Protein AF-A0A3D2D3T4-F1 (afdb_monomer)

Mean predicted aligned error: 17.53 Å

Radius of gyration: 37.3 Å; Cα contacts (8 Å, |Δi|>4): 78; chains: 1; bounding box: 117×72×69 Å

Secondary structure (DSSP, 8-state):
----------HHHHHHHHHHHHHHH-EEEEEEEEEEEE-TTS-EEEEEEEEEEEEEPP-HHHHHHHHHHHHHHHHTS-HHHHHHHHHHHHHHHHHHHHHHHHTT----PPPPP-------PPP--

Nearest PDB structures (foldseek):
  3agy-assembly1_A  TM=6.390E-01  e=4.800E-01  Homo sapiens
  8j07-assembly1_v  TM=6.291E-01  e=1.195E+00  Homo sapie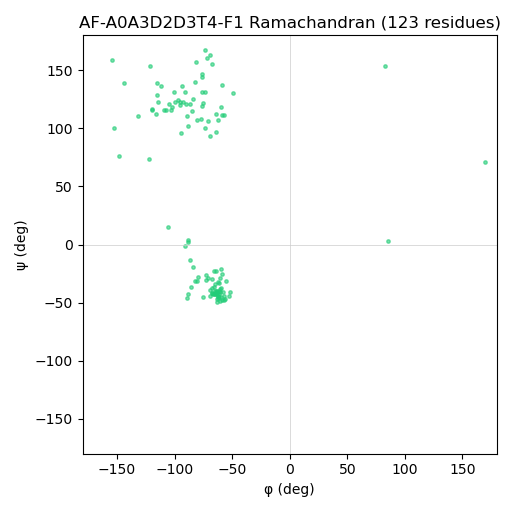ns
  3lz8-assembly1_B  TM=6.304E-01  e=4.696E+00  Klebsiella pneumoniae subsp. pneumoniae MGH 78578
  6yc6-assembly1_B  TM=2.683E-01  e=2.149E+00  Corynebacterium glutamicum
  4co5-assembly1_A  TM=2.372E-01  e=5.350E+00  Azospirillum brasilense

Foldseek 3Di:
DDDDPPDPDDPVNVVVLVVLVCQQAWDKDKDWDWDWDQDPVRDIDGDDIDIDIDTGHHDPVSVCVVCVVVVCVQVVDDPVRVVVVVVVVVVVVVVVVVVVVVPPDDDDDDDDDDDDDDDDDDDDD

Sequence (125 aa):
MKEKDVCKKTDGDREVKDALVKKALGFDAVEVIEEYAIDDDGEIKLSKKKVTKKTVPPDVAAIKMLIDPLEDDLQNMTDEQLEEEKMRLIKYLAESEKNKKGDKKCEKKAAKPQNSKRTRKKPVL

Solvent-accessible surface area (backbone atoms only — not comparable to full-atom values): 8064 Å² total; per-residue (Å²): 133,85,84,78,81,77,76,76,82,46,76,64,60,53,54,52,50,53,53,41,50,45,44,25,67,28,47,77,45,79,46,77,47,74,43,73,41,71,47,98,87,70,49,83,38,83,70,47,78,50,79,46,79,44,80,42,71,54,31,68,69,45,43,47,70,65,45,52,70,66,53,45,64,67,73,71,47,51,74,70,55,49,52,49,52,50,52,53,49,53,53,51,50,57,51,54,56,51,56,69,60,65,79,76,78,84,89,86,80,83,85,81,85,85,84,79,84,83,78,85,80,80,90,80,136

pLDDT: mean 77.36, std 18.76, range [38.66, 96.62]

Structure (mmCIF, N/CA/C/O backbone):
data_AF-A0A3D2D3T4-F1
#
_entry.id   AF-A0A3D2D3T4-F1
#
loop_
_atom_site.group_PDB
_atom_site.id
_atom_site.type_symbol
_atom_site.label_atom_id
_atom_site.label_alt_id
_atom_site.label_comp_id
_atom_site.label_asym_id
_atom_site.label_entity_id
_atom_site.label_seq_id
_atom_site.pdbx_PDB_ins_code
_atom_site.Cartn_x
_atom_site.Cartn_y
_atom_site.Cartn_z
_atom_site.occupancy
_atom_site.B_iso_or_equiv
_atom_site.auth_seq_id
_atom_site.auth_comp_id
_atom_site.auth_asym_id
_atom_site.auth_atom_id
_atom_site.pdbx_PDB_model_num
ATOM 1 N N . MET A 1 1 ? -3.492 24.670 25.037 1.00 39.31 1 MET A N 1
ATOM 2 C CA . MET A 1 1 ? -4.624 24.341 24.142 1.00 39.31 1 MET A CA 1
ATOM 3 C C . MET A 1 1 ? -4.014 23.717 22.899 1.00 39.31 1 MET A C 1
ATOM 5 O O . MET A 1 1 ? -3.088 24.307 22.368 1.00 39.31 1 MET A O 1
ATOM 9 N N . LYS A 1 2 ? -4.392 22.479 22.560 1.00 41.38 2 LYS A N 1
ATOM 10 C CA . LYS A 1 2 ? -3.738 21.679 21.512 1.00 41.38 2 LYS A CA 1
ATOM 11 C C . LYS A 1 2 ? -4.172 22.178 20.128 1.00 41.38 2 LYS A C 1
ATOM 13 O O . LYS A 1 2 ? -5.366 22.136 19.834 1.00 41.38 2 LYS A O 1
ATOM 18 N N . GLU A 1 3 ? -3.222 22.630 19.313 1.00 42.19 3 GLU A N 1
ATOM 19 C CA . GLU A 1 3 ? -3.395 22.771 17.865 1.00 42.19 3 GLU A CA 1
ATOM 20 C C . GLU A 1 3 ? -3.715 21.388 17.288 1.00 42.19 3 GLU A C 1
ATOM 22 O O . GLU A 1 3 ? -2.959 20.433 17.454 1.00 42.19 3 GLU A O 1
ATOM 27 N N . LYS A 1 4 ? -4.900 21.252 16.691 1.00 43.44 4 LYS A N 1
ATOM 28 C CA . LYS A 1 4 ? -5.240 20.106 15.853 1.00 43.44 4 LYS A CA 1
ATOM 29 C C . LYS A 1 4 ? -4.929 20.518 14.423 1.00 43.44 4 LYS A C 1
ATOM 31 O O . LYS A 1 4 ? -5.759 21.159 13.781 1.00 43.44 4 LYS A O 1
ATOM 36 N N . ASP A 1 5 ? -3.746 20.159 13.945 1.00 43.94 5 ASP A N 1
ATOM 37 C CA . ASP A 1 5 ? -3.413 20.242 12.530 1.00 43.94 5 ASP A CA 1
ATOM 38 C C . ASP A 1 5 ? -4.310 19.279 11.748 1.00 43.94 5 ASP A C 1
ATOM 40 O O . ASP A 1 5 ? -4.080 18.072 11.657 1.00 43.94 5 ASP A O 1
ATOM 44 N N . VAL A 1 6 ? -5.388 19.822 11.189 1.00 51.59 6 VAL A N 1
ATOM 45 C CA . VAL A 1 6 ? -6.169 19.162 10.146 1.00 51.59 6 VAL A CA 1
ATOM 46 C C . VAL A 1 6 ? -5.284 19.138 8.901 1.00 51.59 6 VAL A C 1
ATOM 48 O O . VAL A 1 6 ? -5.232 20.102 8.138 1.00 51.59 6 VAL A O 1
ATOM 51 N N . CYS A 1 7 ? -4.542 18.044 8.723 1.00 49.44 7 CYS A N 1
ATOM 52 C CA . CYS A 1 7 ? -3.698 17.831 7.554 1.00 49.44 7 CYS A CA 1
ATOM 53 C C . CYS A 1 7 ? -4.560 17.882 6.281 1.00 49.44 7 CYS A C 1
ATOM 55 O O . CYS A 1 7 ? -5.416 17.024 6.035 1.00 49.44 7 CYS A O 1
ATOM 57 N N . LYS A 1 8 ? -4.355 18.929 5.475 1.00 47.19 8 LYS A N 1
ATOM 58 C CA . LYS A 1 8 ? -4.868 19.021 4.108 1.00 47.19 8 LYS A CA 1
ATOM 59 C C . LYS A 1 8 ? -4.219 17.887 3.317 1.00 47.19 8 LYS A C 1
ATOM 61 O O . LYS A 1 8 ? -3.034 17.969 3.027 1.00 47.19 8 LYS A O 1
ATOM 66 N N . LYS A 1 9 ? -4.983 16.841 2.990 1.00 51.56 9 LYS A N 1
ATOM 67 C CA . LYS 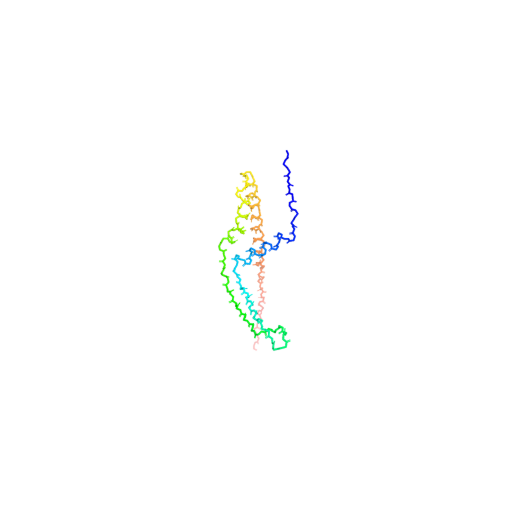A 1 9 ? -4.516 15.738 2.134 1.00 51.56 9 LYS A CA 1
ATOM 68 C C . LYS A 1 9 ? -4.055 16.331 0.803 1.00 51.56 9 LYS A C 1
ATOM 70 O O . LYS A 1 9 ? -4.885 16.856 0.061 1.00 51.56 9 LYS A O 1
ATOM 75 N N . THR A 1 10 ? -2.757 16.289 0.547 1.00 59.91 10 THR A N 1
ATOM 76 C CA . THR A 1 10 ? -2.173 16.698 -0.733 1.00 59.91 10 THR A CA 1
ATOM 77 C C . THR A 1 10 ? -2.320 15.552 -1.733 1.00 59.91 10 THR A C 1
ATOM 79 O O . THR A 1 10 ? -2.475 14.397 -1.330 1.00 59.91 10 THR A O 1
ATOM 82 N N . ASP A 1 11 ? -2.295 15.836 -3.035 1.00 69.56 11 ASP A N 1
ATOM 83 C CA . ASP A 1 11 ? -2.370 14.789 -4.067 1.00 69.56 11 ASP A CA 1
ATOM 84 C C . ASP A 1 11 ? -1.267 13.723 -3.891 1.00 69.56 11 ASP A C 1
ATOM 86 O O . ASP A 1 11 ? -1.520 12.531 -4.078 1.00 69.56 11 ASP A O 1
ATOM 90 N N . GLY A 1 12 ? -0.100 14.119 -3.366 1.00 77.12 12 GLY A N 1
ATOM 91 C CA . GLY A 1 12 ? 1.003 13.210 -3.039 1.00 77.12 12 GLY A CA 1
ATOM 92 C C . GLY A 1 12 ? 0.671 12.169 -1.961 1.00 77.12 12 GLY A C 1
ATOM 93 O O . GLY A 1 12 ? 1.136 11.035 -2.042 1.00 77.12 12 GLY A O 1
ATOM 94 N N . ASP A 1 13 ? -0.194 12.483 -0.991 1.00 82.94 13 ASP A N 1
ATOM 95 C CA . ASP A 1 13 ? -0.571 11.521 0.056 1.00 82.94 13 ASP A CA 1
ATOM 96 C C . ASP A 1 13 ? -1.388 10.351 -0.503 1.00 82.94 13 ASP A C 1
ATOM 98 O O . ASP A 1 13 ? -1.357 9.242 0.036 1.00 82.94 13 ASP A O 1
ATOM 102 N N . ARG A 1 14 ? -2.156 10.591 -1.573 1.00 85.62 14 ARG A N 1
ATOM 103 C CA . ARG A 1 14 ? -2.919 9.535 -2.250 1.00 85.62 14 ARG A CA 1
ATOM 104 C C . ARG A 1 14 ? -2.002 8.659 -3.086 1.00 85.62 14 ARG A C 1
ATOM 106 O O . ARG A 1 14 ? -2.075 7.442 -2.971 1.00 85.62 14 ARG A O 1
ATOM 113 N N . GLU A 1 15 ? -1.096 9.265 -3.843 1.00 90.25 15 GLU A N 1
ATOM 114 C CA . GLU A 1 15 ? -0.142 8.537 -4.684 1.00 90.25 15 GLU A CA 1
ATOM 115 C C . GLU A 1 15 ? 0.766 7.615 -3.862 1.00 90.25 15 GLU A C 1
ATOM 117 O O . GLU A 1 15 ? 0.999 6.465 -4.240 1.00 90.25 15 GLU A O 1
ATOM 122 N N . VAL A 1 16 ? 1.223 8.081 -2.696 1.00 91.56 16 VAL A N 1
ATOM 123 C CA . VAL A 1 16 ? 2.020 7.266 -1.768 1.00 91.56 16 VAL A CA 1
ATOM 124 C C . VAL A 1 16 ? 1.208 6.087 -1.231 1.00 91.56 16 VAL A C 1
ATOM 126 O O . VAL A 1 16 ? 1.721 4.967 -1.170 1.00 91.56 16 VAL A O 1
ATOM 129 N N . LYS A 1 17 ? -0.067 6.297 -0.881 1.00 90.50 17 LYS A N 1
ATOM 130 C CA . LYS A 1 17 ? -0.952 5.210 -0.431 1.00 90.50 17 LYS A CA 1
ATOM 131 C C . LYS A 1 17 ? -1.206 4.194 -1.535 1.00 90.50 17 LYS A C 1
ATOM 133 O O . LYS A 1 17 ? -1.126 2.996 -1.279 1.00 90.50 17 LYS A O 1
ATOM 138 N N . ASP A 1 18 ? -1.435 4.647 -2.759 1.00 93.00 18 ASP A N 1
ATOM 139 C CA . ASP A 1 18 ? -1.653 3.765 -3.903 1.00 93.00 18 ASP A CA 1
ATOM 140 C C . ASP A 1 18 ? -0.398 2.942 -4.223 1.00 93.00 18 ASP A C 1
ATOM 142 O O . ASP A 1 18 ? -0.486 1.745 -4.508 1.00 93.00 18 ASP A O 1
ATOM 146 N N . ALA A 1 19 ? 0.788 3.551 -4.133 1.00 93.12 19 ALA A N 1
ATOM 147 C CA . ALA A 1 19 ? 2.059 2.846 -4.272 1.00 93.12 19 ALA A CA 1
ATOM 148 C C . ALA A 1 19 ? 2.256 1.799 -3.163 1.00 93.12 19 ALA A C 1
ATOM 150 O O . ALA A 1 19 ? 2.682 0.674 -3.440 1.00 93.12 19 ALA A O 1
ATOM 151 N N . LEU A 1 20 ? 1.896 2.138 -1.921 1.00 94.31 20 LEU A N 1
ATOM 152 C CA . LEU A 1 20 ? 1.957 1.215 -0.790 1.00 94.31 20 LEU A CA 1
ATOM 153 C C . LEU A 1 20 ? 1.013 0.021 -0.986 1.00 94.31 20 LEU A C 1
ATOM 155 O O . LEU A 1 20 ? 1.427 -1.118 -0.782 1.00 94.31 20 LEU A O 1
ATOM 159 N N . VAL A 1 21 ? -0.216 0.256 -1.460 1.00 94.75 21 VAL A N 1
ATOM 160 C CA . VAL A 1 21 ? -1.187 -0.807 -1.773 1.00 94.75 21 VAL A CA 1
ATOM 161 C C . VAL A 1 21 ? -0.670 -1.719 -2.886 1.00 94.75 21 VAL A C 1
ATOM 163 O O . VAL A 1 21 ? -0.726 -2.941 -2.752 1.00 94.75 21 VAL A O 1
ATOM 166 N N . LYS A 1 22 ? -0.104 -1.158 -3.964 1.00 93.94 22 LYS A N 1
ATOM 167 C CA . LYS A 1 22 ? 0.508 -1.954 -5.046 1.00 93.94 22 LYS A CA 1
ATOM 168 C C . LYS A 1 22 ? 1.629 -2.852 -4.527 1.00 93.94 22 LYS A C 1
ATOM 170 O O . LYS A 1 22 ? 1.728 -4.008 -4.922 1.00 93.94 22 LYS A O 1
ATOM 175 N N . LYS A 1 23 ? 2.453 -2.338 -3.615 1.00 95.25 23 LYS A N 1
ATOM 176 C CA . LYS A 1 23 ? 3.531 -3.106 -2.988 1.00 95.25 23 LYS A CA 1
ATOM 177 C C . LYS A 1 23 ? 3.001 -4.196 -2.046 1.00 95.25 23 LYS A C 1
ATOM 179 O O . LYS A 1 23 ? 3.530 -5.303 -2.041 1.00 95.25 23 LYS A O 1
ATOM 184 N N . ALA A 1 24 ? 1.938 -3.909 -1.296 1.00 96.06 24 ALA A N 1
ATOM 185 C CA . ALA A 1 24 ? 1.297 -4.871 -0.402 1.00 96.06 24 ALA A CA 1
ATOM 186 C C . ALA A 1 24 ? 0.705 -6.075 -1.159 1.00 96.06 24 ALA A C 1
ATOM 188 O O . ALA A 1 24 ? 0.842 -7.208 -0.708 1.00 96.06 24 ALA A O 1
ATOM 189 N N . LEU A 1 25 ? 0.089 -5.848 -2.322 1.00 95.44 25 LEU A N 1
ATOM 190 C CA . LEU A 1 25 ? -0.532 -6.909 -3.129 1.00 95.44 25 LEU A CA 1
ATOM 191 C C . LEU A 1 25 ? 0.455 -7.653 -4.044 1.00 95.44 25 LEU A C 1
ATOM 193 O O . LEU A 1 25 ? 0.164 -8.767 -4.480 1.00 95.44 25 LEU A O 1
ATOM 197 N N . GLY A 1 26 ? 1.616 -7.057 -4.315 1.00 94.38 26 GLY A N 1
ATOM 198 C CA . GLY A 1 26 ? 2.531 -7.514 -5.357 1.00 94.38 26 GLY A CA 1
ATOM 199 C C . GLY A 1 26 ? 2.124 -6.980 -6.732 1.00 94.38 26 GLY A C 1
ATOM 200 O O . GLY A 1 26 ? 0.963 -6.650 -6.986 1.00 94.38 26 GLY A O 1
ATOM 201 N N . PHE A 1 27 ? 3.100 -6.846 -7.626 1.00 94.12 27 PHE A N 1
ATOM 202 C CA . PHE A 1 27 ? 2.887 -6.273 -8.954 1.00 94.12 27 PHE A CA 1
ATOM 203 C C . PHE A 1 27 ? 3.922 -6.773 -9.959 1.00 94.12 27 PHE A C 1
ATOM 205 O O . PHE A 1 27 ? 5.019 -7.186 -9.594 1.00 94.12 27 PHE A O 1
ATOM 212 N N . ASP A 1 28 ? 3.595 -6.680 -11.245 1.00 93.12 28 ASP A N 1
ATOM 213 C CA . ASP A 1 28 ? 4.555 -6.927 -12.316 1.00 93.12 28 ASP A CA 1
ATOM 214 C C . ASP A 1 28 ? 5.225 -5.615 -12.739 1.00 93.12 28 ASP A C 1
ATOM 216 O O . ASP A 1 28 ? 4.564 -4.656 -13.142 1.00 93.12 28 ASP A O 1
ATOM 220 N N . ALA A 1 29 ? 6.551 -5.578 -12.667 1.00 91.50 29 ALA A N 1
ATOM 221 C CA . ALA A 1 29 ? 7.378 -4.496 -13.174 1.00 91.50 29 ALA A CA 1
ATOM 222 C C . ALA A 1 29 ? 7.846 -4.818 -14.598 1.00 91.50 29 ALA A C 1
ATOM 224 O O . ALA A 1 29 ? 8.273 -5.936 -14.897 1.00 91.50 29 ALA A O 1
ATOM 225 N N . VAL A 1 30 ? 7.787 -3.827 -15.485 1.00 92.12 30 VAL A N 1
ATOM 226 C CA . VAL A 1 30 ? 8.329 -3.936 -16.842 1.00 92.12 30 VAL A CA 1
ATOM 227 C C . VAL A 1 30 ? 9.590 -3.094 -16.919 1.00 92.12 30 VAL A C 1
ATOM 229 O O . VAL A 1 30 ? 9.539 -1.874 -16.805 1.00 92.12 30 VAL A O 1
ATOM 232 N N . GLU A 1 31 ? 10.716 -3.757 -17.138 1.00 88.38 31 GLU A N 1
ATOM 233 C CA . GLU A 1 31 ? 12.006 -3.123 -17.367 1.00 88.38 31 GLU A CA 1
ATOM 234 C C . GLU A 1 31 ? 12.301 -3.123 -18.865 1.00 88.38 31 GLU A C 1
ATOM 236 O O . GLU A 1 31 ? 12.175 -4.148 -19.544 1.00 88.38 31 GLU A O 1
ATOM 241 N N . VAL A 1 32 ? 12.692 -1.966 -19.388 1.00 90.69 32 VAL A N 1
ATOM 242 C CA . VAL A 1 32 ? 13.011 -1.777 -20.801 1.00 90.69 32 VAL A CA 1
ATOM 243 C C . VAL A 1 32 ? 14.463 -1.331 -20.903 1.00 90.69 32 VAL A C 1
ATOM 245 O O . VAL A 1 32 ? 14.821 -0.272 -20.400 1.00 90.69 32 VAL A O 1
ATOM 248 N N . ILE A 1 33 ? 15.293 -2.151 -21.543 1.00 89.88 33 ILE A N 1
ATOM 249 C CA . ILE A 1 33 ? 16.698 -1.851 -21.827 1.00 89.88 33 ILE A CA 1
ATOM 250 C C . ILE A 1 33 ? 16.798 -1.513 -23.310 1.00 89.88 33 ILE A C 1
ATOM 252 O O . ILE A 1 33 ? 16.445 -2.335 -24.157 1.00 89.88 33 ILE A O 1
ATOM 256 N N . GLU A 1 34 ? 17.263 -0.308 -23.610 1.00 91.31 34 GLU A N 1
ATOM 257 C CA . GLU A 1 34 ? 17.456 0.205 -24.963 1.00 91.31 34 GLU A CA 1
ATOM 258 C C . GLU A 1 34 ? 18.948 0.470 -25.180 1.00 91.31 34 GLU A C 1
ATOM 260 O O 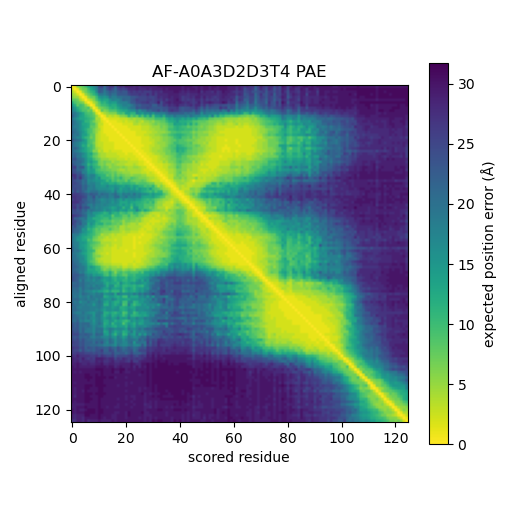. GLU A 1 34 ? 19.539 1.330 -24.532 1.00 91.31 34 GLU A O 1
ATOM 265 N N . GLU A 1 35 ? 19.569 -0.320 -26.053 1.00 89.44 35 GLU A N 1
ATOM 266 C CA . GLU A 1 35 ? 20.955 -0.144 -26.479 1.00 89.44 35 GLU A CA 1
ATOM 267 C C . GLU A 1 35 ? 20.973 0.752 -27.721 1.00 89.44 35 GLU A C 1
ATOM 269 O O . GLU A 1 35 ? 20.225 0.515 -28.672 1.00 89.44 35 GLU A O 1
ATOM 274 N N . TYR A 1 36 ? 21.833 1.770 -27.723 1.00 89.31 36 TYR A N 1
ATOM 275 C CA . TYR A 1 36 ? 22.003 2.715 -28.827 1.00 89.31 36 TYR A CA 1
ATOM 276 C C . TYR A 1 36 ? 23.383 2.514 -29.465 1.00 89.31 36 TYR A C 1
ATOM 278 O O . TYR A 1 36 ? 24.372 2.338 -28.754 1.00 89.31 36 TYR A O 1
ATOM 286 N N . ALA A 1 37 ? 23.452 2.512 -30.795 1.00 83.38 37 ALA A N 1
ATOM 287 C CA . ALA A 1 37 ? 24.689 2.440 -31.571 1.00 83.38 37 ALA A CA 1
ATOM 288 C C . ALA A 1 37 ? 24.809 3.672 -32.477 1.00 83.38 37 ALA A C 1
ATOM 290 O O . ALA A 1 37 ? 23.800 4.279 -32.824 1.00 83.38 37 ALA A O 1
ATOM 291 N N . ILE A 1 38 ? 26.037 4.047 -32.826 1.00 83.62 38 ILE A N 1
ATOM 292 C CA . ILE A 1 38 ? 26.314 5.144 -33.758 1.00 83.62 38 ILE A CA 1
ATOM 293 C C . ILE A 1 38 ? 26.503 4.517 -35.141 1.00 83.62 38 ILE A C 1
ATOM 295 O O . ILE A 1 38 ? 27.334 3.618 -35.282 1.00 83.62 38 ILE A O 1
ATOM 299 N N . ASP A 1 39 ? 25.707 4.951 -36.117 1.00 80.81 39 ASP A N 1
ATOM 300 C CA . ASP A 1 39 ? 25.827 4.521 -37.514 1.00 80.81 39 ASP A CA 1
ATOM 301 C C . ASP A 1 39 ? 27.059 5.174 -38.180 1.00 80.81 39 ASP A C 1
ATOM 303 O O . ASP A 1 39 ? 27.641 6.124 -37.652 1.00 80.81 39 ASP A O 1
ATOM 307 N N . ASP A 1 40 ? 27.456 4.691 -39.360 1.00 82.62 40 ASP A N 1
ATOM 308 C CA . ASP A 1 40 ? 28.637 5.183 -40.093 1.00 82.62 40 ASP A CA 1
ATOM 309 C C . ASP A 1 40 ? 28.562 6.690 -40.444 1.00 82.62 40 ASP A C 1
ATOM 311 O O . ASP A 1 40 ? 29.592 7.337 -40.635 1.00 82.62 40 ASP A O 1
ATOM 315 N N . ASP A 1 41 ? 27.353 7.265 -40.458 1.00 81.31 41 ASP A N 1
ATOM 316 C CA . ASP A 1 41 ? 27.071 8.692 -40.677 1.00 81.31 41 ASP A CA 1
ATOM 317 C C . ASP A 1 41 ? 27.077 9.542 -39.383 1.00 81.31 41 ASP A C 1
ATOM 319 O O . ASP A 1 41 ? 26.827 10.746 -39.424 1.00 81.31 41 ASP A O 1
ATOM 323 N N . GLY A 1 42 ? 27.366 8.945 -38.218 1.00 83.19 42 GLY A N 1
ATOM 324 C CA . GLY A 1 42 ? 27.430 9.641 -36.924 1.00 83.19 42 GLY A CA 1
ATOM 325 C C . GLY A 1 42 ? 26.090 9.800 -36.193 1.00 83.19 42 GLY A C 1
ATOM 326 O O . GLY A 1 42 ? 26.050 10.386 -35.110 1.00 83.19 42 GLY A O 1
ATOM 327 N N . GLU A 1 43 ? 25.002 9.261 -36.743 1.00 83.50 43 GLU A N 1
ATOM 328 C CA . GLU A 1 43 ? 23.661 9.312 -36.150 1.00 83.50 43 GLU A CA 1
ATOM 329 C C . GLU A 1 43 ? 23.455 8.212 -35.093 1.00 83.50 43 GLU A C 1
ATOM 331 O O . GLU A 1 43 ? 23.880 7.067 -35.265 1.00 83.50 43 GLU A O 1
ATOM 336 N N . ILE A 1 44 ? 22.780 8.545 -33.985 1.00 82.62 44 ILE A N 1
ATOM 337 C CA . ILE A 1 44 ? 22.496 7.598 -32.894 1.00 82.62 44 ILE A CA 1
ATOM 338 C C . ILE A 1 44 ? 21.222 6.815 -33.219 1.00 82.62 44 ILE A C 1
ATOM 340 O O . ILE A 1 44 ? 20.119 7.365 -33.224 1.00 82.62 44 ILE A O 1
ATOM 344 N N . LYS A 1 45 ? 21.353 5.502 -33.408 1.00 85.38 45 LYS A N 1
ATOM 345 C CA . LYS A 1 45 ? 20.244 4.598 -33.714 1.00 85.38 45 LYS A CA 1
ATOM 346 C C . LYS A 1 45 ? 20.017 3.580 -32.603 1.00 85.38 45 LYS A C 1
ATOM 348 O O . LYS A 1 45 ? 20.953 3.004 -32.051 1.00 85.38 45 LYS A O 1
ATOM 353 N N . LEU A 1 46 ? 18.746 3.324 -32.284 1.00 82.12 46 LEU A N 1
ATOM 354 C CA . LEU A 1 46 ? 18.354 2.248 -31.373 1.00 82.12 46 LEU A CA 1
ATOM 355 C C . LEU A 1 46 ? 18.746 0.901 -31.997 1.00 82.12 46 LEU A C 1
ATOM 357 O O . LEU A 1 46 ? 18.180 0.497 -33.013 1.00 82.12 46 LEU A O 1
ATOM 361 N N . SER A 1 47 ? 19.707 0.209 -31.393 1.00 81.50 47 SER A N 1
ATOM 362 C CA . SER A 1 47 ? 20.238 -1.049 -31.912 1.00 81.50 47 SER A CA 1
ATOM 363 C C . SER A 1 47 ? 19.446 -2.246 -31.391 1.00 81.50 47 SER A C 1
ATOM 365 O O . SER A 1 47 ? 19.056 -3.119 -32.168 1.00 81.50 47 SER A O 1
ATOM 367 N N . LYS A 1 48 ? 19.154 -2.295 -30.085 1.00 86.94 48 LYS A N 1
ATOM 368 C CA . LYS A 1 48 ? 18.408 -3.396 -29.458 1.00 86.94 48 LYS A CA 1
ATOM 369 C C . LYS A 1 48 ? 17.502 -2.891 -28.349 1.00 86.94 48 LYS A C 1
ATOM 371 O O . LYS A 1 48 ? 17.901 -2.076 -27.526 1.00 86.94 48 LYS A O 1
ATOM 376 N N . LYS A 1 49 ? 16.290 -3.445 -28.286 1.00 90.12 49 LYS A N 1
ATOM 377 C CA . LYS A 1 49 ? 15.339 -3.222 -27.193 1.00 90.12 49 LYS A CA 1
ATOM 378 C C . LYS A 1 49 ? 15.008 -4.545 -26.517 1.00 90.12 49 LYS A C 1
ATOM 380 O O . LYS A 1 49 ? 14.407 -5.425 -27.132 1.00 90.12 49 LYS A O 1
ATOM 385 N N . LYS A 1 50 ? 15.379 -4.688 -25.247 1.00 89.56 50 LYS A N 1
ATOM 386 C CA . LYS A 1 50 ? 15.064 -5.855 -24.419 1.00 89.56 50 LYS A CA 1
ATOM 387 C C . LYS A 1 50 ? 14.033 -5.470 -23.367 1.00 89.56 50 LYS A C 1
ATOM 389 O O . LYS A 1 50 ? 14.310 -4.663 -22.488 1.00 89.56 50 LYS A O 1
ATOM 394 N N . VAL A 1 51 ? 12.850 -6.076 -23.448 1.00 90.12 51 VAL A N 1
ATOM 395 C CA . VAL A 1 51 ? 11.772 -5.891 -22.468 1.00 90.12 51 VAL A CA 1
ATOM 396 C C . VAL A 1 51 ? 11.744 -7.099 -21.539 1.00 90.12 51 VAL A C 1
ATOM 398 O O . VAL A 1 51 ? 11.525 -8.222 -21.990 1.00 90.12 51 VAL A O 1
ATOM 401 N N . THR A 1 52 ? 11.970 -6.878 -20.247 1.00 89.19 52 THR A N 1
ATOM 402 C CA . THR A 1 52 ? 11.925 -7.926 -19.222 1.00 89.19 52 THR A CA 1
ATOM 403 C C . THR A 1 52 ? 10.781 -7.640 -18.261 1.00 89.19 52 THR A C 1
ATOM 405 O O . THR A 1 52 ? 10.672 -6.538 -17.735 1.00 89.19 52 THR A O 1
ATOM 408 N N . LYS A 1 53 ? 9.924 -8.634 -18.020 1.00 92.88 53 LYS A N 1
ATOM 409 C CA . LYS A 1 53 ? 8.871 -8.553 -17.002 1.00 92.88 53 LYS A CA 1
ATOM 410 C C . LYS A 1 53 ? 9.363 -9.232 -15.727 1.00 92.88 53 LYS A C 1
ATOM 412 O O . LYS A 1 53 ? 9.801 -10.381 -15.781 1.00 92.88 53 LYS A O 1
ATOM 417 N N . LYS A 1 54 ? 9.339 -8.513 -14.609 1.00 93.19 54 LYS A N 1
ATOM 418 C CA . LYS A 1 54 ? 9.721 -9.000 -13.282 1.00 93.19 54 LYS A CA 1
ATOM 419 C C . LYS A 1 54 ? 8.488 -9.008 -12.396 1.00 93.19 54 LYS A C 1
ATOM 421 O O . LYS A 1 54 ? 7.870 -7.969 -12.208 1.00 93.19 54 LYS A O 1
ATOM 426 N N . THR A 1 55 ? 8.150 -10.161 -11.842 1.00 92.50 55 THR A N 1
ATOM 427 C CA . THR A 1 55 ? 7.055 -10.268 -10.878 1.00 92.50 55 THR A CA 1
ATOM 428 C C . THR A 1 55 ? 7.592 -9.982 -9.485 1.00 92.50 55 THR A C 1
ATOM 430 O O . THR A 1 55 ? 8.503 -10.665 -9.012 1.00 92.50 55 THR A O 1
ATOM 433 N N . VAL A 1 56 ? 7.038 -8.961 -8.839 1.00 93.88 56 VAL A N 1
ATOM 434 C CA . VAL A 1 56 ? 7.315 -8.606 -7.449 1.00 93.88 56 VAL A CA 1
ATOM 435 C C . VAL A 1 56 ? 6.236 -9.254 -6.576 1.00 93.88 56 VAL A C 1
ATOM 437 O O . VAL A 1 56 ? 5.052 -8.966 -6.773 1.00 93.88 56 VAL A O 1
ATOM 440 N N . PRO A 1 57 ? 6.604 -10.137 -5.631 1.00 95.56 57 PRO A N 1
ATOM 441 C CA . PRO A 1 57 ? 5.636 -10.777 -4.749 1.00 95.56 57 PRO A CA 1
ATOM 442 C C . PRO A 1 57 ? 5.021 -9.773 -3.754 1.00 95.56 57 PRO A C 1
ATOM 444 O O . PRO A 1 57 ? 5.587 -8.699 -3.536 1.00 95.56 57 PRO A O 1
ATOM 447 N N . PRO A 1 58 ? 3.886 -10.122 -3.125 1.00 96.50 58 PRO A N 1
ATOM 448 C CA . PRO A 1 58 ? 3.285 -9.319 -2.060 1.00 96.50 58 PRO A CA 1
ATOM 449 C C . PRO A 1 58 ? 4.237 -9.129 -0.868 1.00 96.50 58 PRO A C 1
ATOM 451 O O . PRO A 1 58 ? 4.889 -10.080 -0.429 1.00 96.50 58 PRO A O 1
ATOM 454 N N . ASP A 1 59 ? 4.292 -7.907 -0.325 1.00 96.62 59 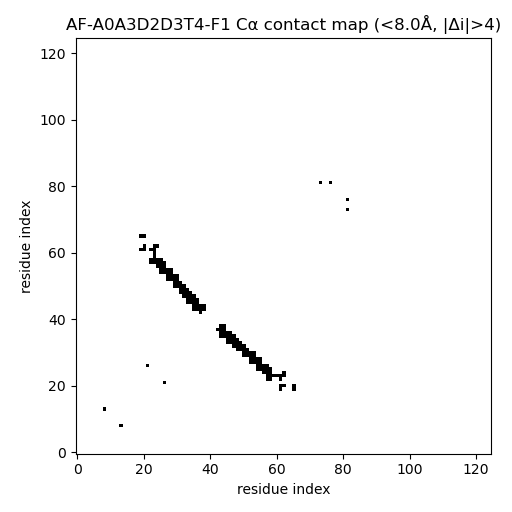ASP A N 1
ATOM 455 C CA . ASP A 1 59 ? 5.164 -7.542 0.800 1.00 96.62 59 ASP A CA 1
ATOM 456 C C . ASP A 1 59 ? 4.396 -7.438 2.129 1.00 96.62 59 ASP A C 1
ATOM 458 O O . ASP A 1 59 ? 3.574 -6.542 2.338 1.00 96.62 59 ASP A O 1
ATOM 462 N N . VAL A 1 60 ? 4.731 -8.323 3.072 1.00 94.69 60 VAL A N 1
ATOM 463 C CA . VAL A 1 60 ? 4.143 -8.372 4.420 1.00 94.69 60 VAL A CA 1
ATOM 464 C C . VAL A 1 60 ? 4.408 -7.093 5.218 1.00 94.69 60 VAL A C 1
ATOM 466 O O . VAL A 1 60 ? 3.559 -6.691 6.012 1.00 94.69 60 VAL A O 1
ATOM 469 N N . ALA A 1 61 ? 5.550 -6.427 5.020 1.00 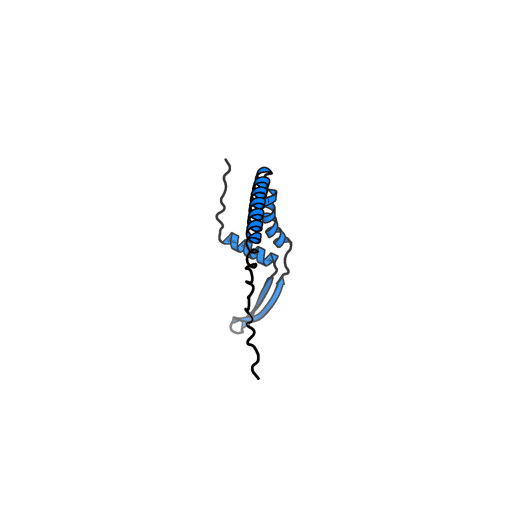95.06 61 ALA A N 1
ATOM 470 C CA . ALA A 1 61 ? 5.840 -5.170 5.707 1.00 95.06 61 ALA A CA 1
ATOM 471 C C . ALA A 1 61 ? 4.889 -4.054 5.247 1.00 95.06 61 ALA A C 1
ATOM 473 O O . ALA A 1 61 ? 4.342 -3.333 6.077 1.00 95.06 61 ALA A O 1
ATOM 474 N N . ALA A 1 62 ? 4.629 -3.962 3.939 1.00 94.44 62 ALA A N 1
ATOM 475 C CA . ALA A 1 62 ? 3.673 -3.004 3.385 1.00 94.44 62 ALA A CA 1
ATOM 476 C C . ALA A 1 62 ? 2.230 -3.305 3.826 1.00 94.44 62 ALA A C 1
ATOM 478 O O . ALA A 1 62 ? 1.474 -2.378 4.107 1.00 94.44 62 ALA A O 1
ATOM 479 N N . ILE A 1 63 ? 1.866 -4.590 3.936 1.00 93.75 63 ILE A N 1
ATOM 480 C CA . ILE A 1 63 ? 0.563 -5.016 4.469 1.00 93.75 63 ILE A CA 1
ATOM 481 C C . ILE A 1 63 ? 0.385 -4.539 5.917 1.00 93.75 63 ILE A C 1
ATOM 483 O O . ILE A 1 63 ? -0.637 -3.935 6.227 1.00 93.75 63 ILE A O 1
ATOM 487 N N . LYS A 1 64 ? 1.376 -4.759 6.790 1.00 91.62 64 LYS A N 1
ATOM 488 C CA . LYS A 1 64 ? 1.314 -4.323 8.198 1.00 91.62 64 LYS A CA 1
ATOM 489 C C . LYS A 1 64 ? 1.129 -2.815 8.325 1.00 91.62 64 LYS A C 1
ATOM 491 O O . LYS A 1 64 ? 0.191 -2.377 8.970 1.00 91.62 64 LYS A O 1
ATOM 496 N N . MET A 1 65 ? 1.916 -2.029 7.591 1.00 91.00 65 MET A N 1
ATOM 497 C CA . MET A 1 65 ? 1.794 -0.564 7.592 1.00 91.00 65 MET A CA 1
ATOM 498 C C . MET A 1 65 ? 0.408 -0.058 7.161 1.00 91.00 65 MET A C 1
ATOM 500 O O . MET A 1 65 ? 0.030 1.058 7.513 1.00 91.00 65 MET A O 1
ATOM 504 N N . LEU A 1 66 ? -0.336 -0.843 6.376 1.00 88.94 66 LEU A N 1
ATOM 505 C CA . LEU A 1 66 ? -1.705 -0.517 5.981 1.00 88.94 66 LEU A CA 1
ATOM 506 C C . LEU A 1 66 ? -2.733 -0.893 7.065 1.00 88.94 66 LEU A C 1
ATOM 508 O O . LEU A 1 66 ? -3.762 -0.229 7.165 1.00 88.94 66 LEU A O 1
ATOM 512 N N . ILE A 1 67 ? -2.468 -1.949 7.841 1.00 88.06 67 ILE A N 1
ATOM 513 C CA . ILE A 1 67 ? -3.371 -2.495 8.865 1.00 88.06 67 ILE A CA 1
ATOM 514 C C . ILE A 1 67 ? -3.174 -1.813 10.221 1.00 88.06 67 ILE A C 1
ATOM 516 O O . ILE A 1 67 ? -4.168 -1.46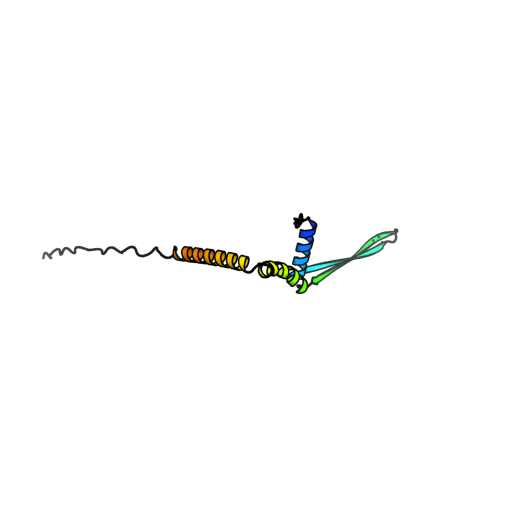8 10.848 1.00 88.06 67 ILE A O 1
ATOM 520 N N . ASP A 1 68 ? -1.937 -1.565 10.654 1.00 84.31 68 ASP A N 1
ATOM 521 C CA . ASP A 1 68 ? -1.634 -1.024 11.989 1.00 84.31 68 ASP A CA 1
ATOM 522 C C . ASP A 1 68 ? -2.424 0.270 12.310 1.00 84.31 68 ASP A C 1
ATOM 524 O O . ASP A 1 68 ? -3.047 0.335 13.371 1.00 84.31 68 ASP A O 1
ATOM 528 N N . PRO A 1 69 ? -2.551 1.259 11.394 1.00 78.31 69 PRO A N 1
ATOM 529 C CA . PRO A 1 69 ? -3.351 2.458 11.658 1.00 78.31 69 PRO A CA 1
ATOM 530 C C . PRO A 1 69 ? -4.855 2.187 11.815 1.00 78.31 69 PRO A C 1
ATOM 532 O O . PRO A 1 69 ? -5.562 3.014 12.378 1.00 78.31 69 PRO A O 1
ATOM 535 N N . LEU A 1 70 ? -5.364 1.075 11.272 1.00 67.31 70 LEU A N 1
ATOM 536 C CA . LEU A 1 70 ? -6.764 0.663 11.426 1.00 67.31 70 LEU A CA 1
ATOM 537 C C . LEU A 1 70 ? -7.004 -0.014 12.783 1.00 67.31 70 LEU A C 1
ATOM 539 O O . LEU A 1 70 ? -8.121 0.028 13.295 1.00 67.31 70 LEU A O 1
ATOM 543 N N . GLU A 1 71 ? -5.981 -0.650 13.358 1.00 66.25 71 GLU A N 1
ATOM 544 C CA . GLU A 1 71 ? -6.051 -1.277 14.684 1.00 66.25 71 GLU A CA 1
ATOM 545 C C . GLU A 1 71 ? -5.888 -0.247 15.813 1.00 66.25 71 GLU A C 1
ATOM 547 O O . GLU A 1 71 ? -6.523 -0.370 16.867 1.00 66.25 71 GLU A O 1
ATOM 552 N N . ASP A 1 72 ? -5.111 0.810 15.562 1.00 64.31 72 ASP A N 1
ATOM 553 C CA . ASP A 1 72 ? -4.867 1.906 16.503 1.00 64.31 72 ASP A CA 1
ATOM 554 C C . ASP A 1 72 ? -6.143 2.659 16.916 1.00 64.31 72 ASP A C 1
ATOM 556 O O . ASP A 1 72 ? -6.220 3.165 18.036 1.00 64.31 72 ASP A O 1
ATOM 560 N N . ASP A 1 73 ? -7.171 2.720 16.066 1.00 71.38 73 ASP A N 1
ATOM 561 C CA . ASP A 1 73 ? -8.406 3.452 16.379 1.00 71.38 73 ASP A CA 1
ATOM 562 C C . ASP A 1 73 ? -9.167 2.842 17.568 1.00 71.38 73 ASP A C 1
ATOM 564 O O . ASP A 1 73 ? -9.772 3.573 18.349 1.00 71.38 73 ASP A O 1
ATOM 568 N N . LEU A 1 74 ? -9.123 1.515 17.739 1.00 71.94 74 LEU A N 1
ATOM 569 C CA . LEU A 1 74 ? -9.763 0.833 18.871 1.00 71.94 74 LEU A CA 1
ATOM 570 C C . LEU A 1 74 ? -8.861 0.801 20.106 1.00 71.94 74 LEU A C 1
ATOM 572 O O . LEU A 1 74 ? -9.361 0.909 21.223 1.00 71.94 74 LEU A O 1
ATOM 576 N N . GLN A 1 75 ? -7.546 0.652 19.921 1.00 77.56 75 GLN A N 1
ATOM 577 C CA . GLN A 1 75 ? -6.606 0.595 21.044 1.00 77.56 75 GLN A CA 1
ATOM 578 C C . GLN A 1 75 ? -6.394 1.953 21.724 1.00 77.56 75 GLN A C 1
ATOM 580 O O . GLN A 1 75 ? -6.081 1.991 22.911 1.00 77.56 75 GLN A O 1
ATOM 585 N N . ASN A 1 76 ? -6.590 3.062 21.004 1.00 80.12 76 ASN A N 1
ATOM 586 C CA . ASN A 1 76 ? -6.413 4.414 21.542 1.00 80.12 76 ASN A CA 1
ATOM 587 C C . ASN A 1 76 ? -7.686 5.030 22.154 1.00 80.12 76 ASN A C 1
ATOM 589 O O . ASN A 1 76 ? -7.636 6.162 22.643 1.00 80.12 76 ASN A O 1
ATOM 593 N N . MET A 1 77 ? -8.825 4.333 22.125 1.00 84.38 77 MET A N 1
ATOM 594 C CA . MET A 1 77 ? -10.052 4.804 22.773 1.00 84.38 77 MET A CA 1
ATOM 595 C C . MET A 1 77 ? -9.986 4.607 24.291 1.00 84.38 77 MET A C 1
ATOM 597 O O . MET A 1 77 ? -9.439 3.624 24.787 1.00 84.38 77 MET A O 1
ATOM 601 N N . THR A 1 78 ? -10.568 5.542 25.043 1.00 90.06 78 THR A N 1
ATOM 602 C CA . THR A 1 78 ? -10.708 5.388 26.499 1.00 90.06 78 THR A CA 1
ATOM 603 C C . THR A 1 78 ? -11.763 4.336 26.841 1.00 90.06 78 THR A C 1
ATOM 605 O O . THR A 1 78 ? -12.643 4.048 26.029 1.00 90.06 78 THR A O 1
ATOM 608 N N . ASP A 1 79 ? -11.725 3.806 28.068 1.00 89.31 79 ASP A N 1
ATOM 609 C CA . ASP A 1 79 ? -12.727 2.846 28.557 1.00 89.31 79 ASP A CA 1
ATOM 610 C C . ASP A 1 79 ? -14.164 3.371 28.369 1.00 89.31 79 ASP A C 1
ATOM 612 O O . ASP A 1 79 ? -15.047 2.647 27.912 1.00 89.31 79 ASP A O 1
ATOM 616 N N . GLU A 1 80 ? -14.375 4.664 28.628 1.00 90.69 80 GLU A N 1
ATOM 617 C CA . GLU A 1 80 ? -15.654 5.362 28.441 1.00 90.69 80 GLU A CA 1
ATOM 618 C C . GLU A 1 80 ? -16.109 5.350 26.969 1.00 90.69 80 GLU A C 1
ATOM 620 O O . GLU A 1 80 ? -17.258 5.032 26.666 1.00 90.69 80 GLU A O 1
ATOM 625 N N . GLN A 1 81 ? -15.199 5.637 26.031 1.00 90.44 81 GLN A N 1
ATOM 626 C CA . GLN A 1 81 ? -15.486 5.610 24.591 1.00 90.44 81 GLN A CA 1
ATOM 627 C C . GLN A 1 81 ? -15.764 4.186 24.088 1.00 90.44 81 GLN A C 1
ATOM 629 O O . GLN A 1 81 ? -16.655 3.980 23.260 1.00 90.44 81 GLN A O 1
ATOM 634 N N . LEU A 1 82 ? -15.046 3.189 24.617 1.00 91.75 82 LEU A N 1
ATOM 635 C CA . LEU A 1 82 ? -15.290 1.772 24.330 1.00 91.75 82 LEU A CA 1
ATOM 636 C C . LEU A 1 82 ? -16.692 1.341 24.769 1.00 91.75 82 LEU A C 1
ATOM 638 O O . LEU A 1 82 ? -17.370 0.602 24.049 1.00 91.75 82 LEU A O 1
ATOM 642 N N . GLU A 1 83 ? -17.138 1.782 25.945 1.00 92.75 83 GLU A N 1
ATOM 643 C CA . GLU A 1 83 ? -18.479 1.484 26.446 1.00 92.75 83 GLU A CA 1
ATOM 644 C C . GLU A 1 83 ? -19.573 2.101 25.567 1.00 92.75 83 GLU A C 1
ATOM 646 O O . GLU A 1 83 ? -20.573 1.435 25.270 1.00 92.75 83 GLU A O 1
ATOM 651 N N . GLU A 1 84 ? -19.373 3.329 25.089 1.00 92.69 84 GLU A N 1
ATOM 652 C CA . GLU A 1 84 ? -20.295 3.987 24.160 1.00 92.69 84 GLU A CA 1
ATOM 653 C C . GLU A 1 84 ? -20.395 3.246 22.820 1.00 92.69 84 GLU A C 1
ATOM 655 O O . GLU A 1 84 ? -21.507 2.925 22.376 1.00 92.69 84 GLU A O 1
ATOM 660 N N . GLU A 1 85 ? -19.261 2.909 22.194 1.00 92.75 85 GLU A N 1
ATOM 661 C CA . GLU A 1 85 ? -19.248 2.138 20.944 1.00 92.75 85 GLU A CA 1
ATOM 662 C C . GLU A 1 85 ? -19.870 0.748 21.140 1.00 92.75 85 GLU A C 1
ATOM 664 O O . GLU A 1 85 ? -20.690 0.314 20.325 1.00 92.75 85 GLU A O 1
ATOM 669 N N . LYS A 1 86 ? -19.600 0.075 22.267 1.00 94.88 86 LYS A N 1
ATOM 670 C CA . LYS A 1 86 ? -20.257 -1.190 22.631 1.00 94.88 86 LYS A CA 1
ATOM 671 C C . LYS A 1 86 ? -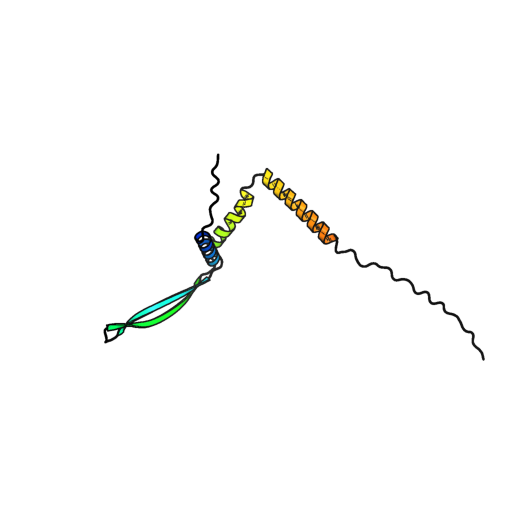21.777 -1.037 22.692 1.00 94.88 86 LYS A C 1
ATOM 673 O O . LYS A 1 86 ? -22.503 -1.856 22.122 1.00 94.88 86 LYS A O 1
ATOM 678 N N . MET A 1 87 ? -22.281 -0.002 23.362 1.00 95.88 87 MET A N 1
ATOM 679 C CA . MET A 1 87 ? -23.721 0.244 23.496 1.00 95.88 87 MET A CA 1
ATOM 680 C C . MET A 1 87 ? -24.381 0.569 22.153 1.00 95.88 87 MET A C 1
ATOM 682 O O . MET A 1 87 ? -25.454 0.038 21.838 1.00 95.88 87 MET A O 1
ATOM 686 N N . ARG A 1 88 ? -23.724 1.391 21.329 1.00 95.44 88 ARG A N 1
ATOM 687 C CA . ARG A 1 88 ? -24.145 1.687 19.955 1.00 95.44 88 ARG A CA 1
ATOM 688 C C . ARG A 1 88 ? -24.280 0.404 19.132 1.00 95.44 88 ARG A C 1
ATOM 690 O O . ARG A 1 88 ? -25.306 0.207 18.475 1.00 95.44 88 ARG A O 1
ATOM 697 N N . LEU A 1 89 ? -23.289 -0.484 19.206 1.00 94.50 89 LEU A N 1
ATOM 698 C CA . LEU A 1 89 ? -23.266 -1.740 18.455 1.00 94.50 89 LEU A CA 1
ATOM 699 C C . LEU A 1 89 ? -24.354 -2.716 18.922 1.00 94.50 89 LEU A C 1
ATOM 701 O O . LEU A 1 89 ? -25.053 -3.301 18.094 1.00 94.50 89 LEU A O 1
ATOM 705 N N . ILE A 1 90 ? -24.567 -2.839 20.238 1.00 96.62 90 ILE A N 1
ATOM 706 C CA . ILE A 1 90 ? -25.652 -3.655 20.812 1.00 96.62 90 ILE A CA 1
ATOM 707 C C . ILE A 1 90 ? -27.011 -3.191 20.284 1.00 96.62 90 ILE A C 1
ATOM 709 O O . ILE A 1 90 ? -27.843 -4.011 19.885 1.00 96.62 90 ILE A O 1
ATOM 713 N N . LYS A 1 91 ? -27.237 -1.874 20.245 1.00 96.31 91 LYS A N 1
ATOM 714 C CA . LYS A 1 91 ? -28.480 -1.299 19.725 1.00 96.31 91 LYS A CA 1
ATOM 715 C C . LYS A 1 91 ? -28.671 -1.622 18.242 1.00 96.31 91 LYS A C 1
ATOM 717 O O . LYS A 1 91 ? -29.751 -2.070 17.860 1.00 96.31 91 LYS A O 1
ATOM 722 N N . TYR A 1 92 ? -27.625 -1.445 17.437 1.00 95.00 92 TYR A N 1
ATOM 723 C CA . TYR A 1 92 ? -27.649 -1.746 16.005 1.00 95.00 92 TYR A CA 1
ATOM 724 C C . TYR A 1 92 ? -27.959 -3.225 15.729 1.00 95.00 92 TYR A C 1
ATOM 726 O O . TYR A 1 92 ? -28.830 -3.547 14.919 1.00 95.00 92 TYR A O 1
ATOM 734 N N . LEU A 1 93 ? -27.316 -4.142 16.459 1.00 94.44 93 LEU A N 1
ATOM 735 C CA . LEU A 1 93 ? -27.579 -5.577 16.341 1.00 94.44 93 LEU A CA 1
ATOM 736 C C . LEU A 1 93 ? -29.020 -5.916 16.726 1.00 94.44 93 LEU A C 1
ATOM 738 O O . LEU A 1 93 ? -29.704 -6.615 15.977 1.00 94.44 93 LEU A O 1
ATOM 742 N N . ALA A 1 94 ? -29.514 -5.378 17.842 1.00 94.25 94 ALA A N 1
ATOM 743 C CA . ALA A 1 94 ? -30.888 -5.599 18.281 1.00 94.25 94 ALA A CA 1
ATOM 744 C C . ALA A 1 94 ? -31.921 -5.118 17.246 1.00 94.25 94 ALA A C 1
ATOM 746 O O . ALA A 1 94 ? -32.953 -5.762 17.058 1.00 94.25 94 ALA A O 1
ATOM 747 N N . GLU A 1 95 ? -31.658 -4.001 16.569 1.00 92.50 95 GLU A N 1
ATOM 748 C CA . GLU A 1 95 ? -32.500 -3.487 15.488 1.00 92.50 95 GLU A CA 1
ATOM 749 C C . GLU A 1 95 ? -32.437 -4.375 14.239 1.00 92.50 95 GLU A C 1
ATOM 751 O O . GLU A 1 95 ? -33.477 -4.753 13.693 1.00 92.50 95 GLU A O 1
ATOM 756 N N . SER A 1 96 ? -31.239 -4.815 13.847 1.00 88.12 96 SER A N 1
ATOM 757 C CA . SER A 1 96 ? -31.057 -5.731 12.715 1.00 88.12 96 SER A CA 1
ATOM 758 C C . SER A 1 96 ? -31.779 -7.073 12.920 1.00 88.12 96 SER A C 1
ATOM 760 O O . SER A 1 96 ? -32.401 -7.602 11.997 1.00 88.12 96 SER A O 1
ATOM 762 N N . GLU A 1 97 ? -31.784 -7.597 14.148 1.00 88.25 97 GLU A N 1
ATOM 763 C CA . GLU A 1 97 ? -32.466 -8.843 14.502 1.00 88.25 97 GLU A CA 1
ATOM 764 C C . GLU A 1 97 ? -33.993 -8.689 14.544 1.00 88.25 97 GLU A C 1
ATOM 766 O O . GLU A 1 97 ? -34.723 -9.636 14.240 1.00 88.25 97 GLU A O 1
ATOM 771 N N . LYS A 1 98 ? -34.507 -7.499 14.881 1.00 81.75 98 LYS A N 1
ATOM 772 C CA . LYS A 1 98 ? -35.944 -7.198 14.769 1.00 81.75 98 LYS A CA 1
ATOM 773 C C . LYS A 1 98 ? -36.380 -7.155 13.307 1.00 81.75 98 LYS A C 1
ATOM 775 O O . LYS A 1 98 ? -37.408 -7.746 12.980 1.00 81.75 98 LYS A O 1
ATOM 780 N N . ASN A 1 99 ? -35.574 -6.550 12.437 1.00 72.62 99 ASN A N 1
ATOM 781 C CA . ASN A 1 99 ? -35.870 -6.466 11.006 1.00 72.62 99 ASN A CA 1
ATOM 782 C C . ASN A 1 99 ? -35.899 -7.856 10.351 1.00 72.62 99 ASN A C 1
ATOM 784 O O . ASN A 1 99 ? -36.858 -8.180 9.659 1.00 72.62 99 ASN A O 1
ATOM 788 N N . LYS A 1 100 ? -34.964 -8.755 10.691 1.00 66.50 100 LYS A N 1
ATOM 789 C CA . LYS A 1 100 ? -34.974 -10.153 10.205 1.00 66.50 100 LYS A CA 1
ATOM 790 C C . LYS A 1 100 ? -36.179 -10.984 10.678 1.00 66.50 100 LYS A C 1
ATOM 792 O O . LYS A 1 100 ? -36.512 -11.999 10.066 1.00 66.50 100 LYS A O 1
ATOM 797 N N . LYS A 1 101 ? -36.828 -10.602 11.785 1.00 56.88 101 LYS A N 1
ATOM 798 C CA . LYS A 1 101 ? -38.034 -11.276 12.310 1.00 56.88 101 LYS A CA 1
ATOM 799 C C . LYS A 1 101 ? -39.334 -10.754 11.680 1.00 56.88 101 LYS A C 1
ATOM 801 O O . LYS A 1 101 ? -40.361 -11.419 11.825 1.00 56.88 101 LYS A O 1
ATOM 806 N N . GLY A 1 102 ? -39.295 -9.619 10.975 1.00 49.31 102 GLY A N 1
ATOM 807 C CA . GLY A 1 102 ? -40.438 -9.035 10.263 1.00 49.31 102 GLY A CA 1
ATOM 808 C C . GLY A 1 102 ? -40.857 -9.812 9.009 1.00 49.31 102 GLY A C 1
ATOM 809 O O . GLY A 1 102 ? -42.046 -9.882 8.710 1.00 49.31 102 GLY A O 1
ATOM 810 N N . ASP A 1 103 ? -39.920 -10.501 8.352 1.00 47.56 103 ASP A N 1
ATOM 811 C CA . ASP A 1 103 ? -40.153 -11.137 7.045 1.00 47.56 103 ASP A CA 1
ATOM 812 C C . ASP A 1 103 ? -40.713 -12.575 7.102 1.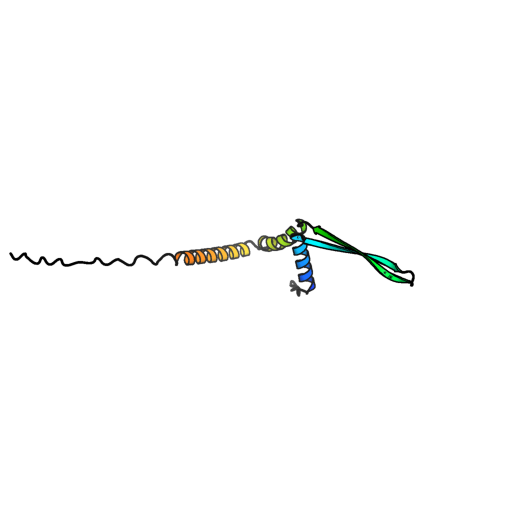00 47.56 103 ASP A C 1
ATOM 814 O O . ASP A 1 103 ? -40.895 -13.215 6.070 1.00 47.56 103 ASP A O 1
ATOM 818 N N . LYS A 1 104 ? -41.031 -13.122 8.290 1.00 46.75 104 LYS A N 1
ATOM 819 C CA . LYS A 1 104 ? -41.529 -14.515 8.439 1.00 46.75 104 LYS A CA 1
ATOM 820 C C . LYS A 1 104 ? -43.028 -14.667 8.743 1.00 46.75 104 LYS A C 1
ATOM 822 O O . LYS A 1 104 ? -43.457 -15.749 9.144 1.00 46.75 104 LYS A O 1
ATOM 827 N N . LYS A 1 105 ? -43.862 -13.636 8.561 1.00 40.78 105 LYS A N 1
ATOM 828 C CA . LYS A 1 105 ? -45.328 -13.748 8.739 1.00 40.78 105 LYS A CA 1
ATOM 829 C C . LYS A 1 105 ? -46.115 -13.363 7.483 1.00 40.78 105 LYS A C 1
ATOM 831 O O . LYS A 1 105 ? -46.828 -12.369 7.473 1.00 40.78 105 LYS A O 1
ATOM 836 N N . CYS A 1 106 ? -46.101 -14.217 6.468 1.00 39.12 106 CYS A N 1
ATOM 837 C CA . CYS A 1 106 ? -47.241 -14.331 5.561 1.00 39.12 106 CYS A CA 1
ATOM 838 C C . CYS A 1 106 ? -47.268 -15.747 4.989 1.00 39.12 106 CYS A C 1
ATOM 840 O O . CYS A 1 106 ? -46.463 -16.040 4.126 1.00 39.12 106 CYS A O 1
ATOM 842 N N . GLU A 1 107 ? -48.123 -16.617 5.542 1.00 41.50 107 GLU A N 1
ATOM 843 C CA . GLU A 1 107 ? -48.730 -17.787 4.871 1.00 41.50 107 GLU A CA 1
ATOM 844 C C . GLU A 1 107 ? -49.454 -18.682 5.889 1.00 41.50 107 GLU A C 1
ATOM 846 O O . GLU A 1 107 ? -49.026 -19.782 6.212 1.00 41.50 107 GLU A O 1
ATOM 851 N N . LYS A 1 108 ? -50.587 -18.203 6.418 1.00 42.75 108 LYS A N 1
ATOM 852 C CA . LYS A 1 108 ? -51.690 -19.065 6.884 1.00 42.75 108 LYS A CA 1
ATOM 853 C C . LYS A 1 108 ? -53.009 -18.325 6.667 1.00 42.75 108 LYS A C 1
ATOM 855 O O . LYS A 1 108 ? -53.584 -17.787 7.609 1.00 42.75 108 LYS A O 1
ATOM 860 N N . LYS A 1 109 ? -53.488 -18.256 5.419 1.00 38.66 109 LYS A N 1
ATOM 861 C CA . LYS A 1 109 ? -54.904 -17.953 5.160 1.00 38.66 109 LYS A CA 1
ATOM 862 C C . LYS A 1 109 ? -55.649 -19.250 4.866 1.00 38.66 109 LYS A C 1
ATOM 864 O O . LYS A 1 109 ? -55.274 -20.027 3.998 1.00 38.66 109 LYS A O 1
ATOM 869 N N . ALA A 1 110 ? -56.665 -19.459 5.694 1.00 45.19 110 ALA A N 1
ATOM 870 C CA . ALA A 1 110 ? -57.552 -20.602 5.783 1.00 45.19 110 ALA A CA 1
ATOM 871 C C . ALA A 1 110 ? -58.152 -21.030 4.434 1.00 45.19 110 ALA A C 1
ATOM 873 O O . ALA A 1 110 ? -58.765 -20.226 3.731 1.00 45.19 110 ALA A O 1
ATOM 874 N N . ALA A 1 111 ? -58.056 -22.326 4.134 1.00 47.22 111 ALA A N 1
ATOM 875 C CA . ALA A 1 111 ? -58.867 -22.973 3.113 1.00 47.22 111 ALA A CA 1
ATOM 876 C C . ALA A 1 111 ? -60.297 -23.168 3.651 1.00 47.22 111 ALA A C 1
ATOM 878 O O . ALA A 1 111 ? -60.511 -23.789 4.692 1.00 47.22 111 ALA A O 1
ATOM 879 N N . LYS A 1 112 ? -61.282 -22.600 2.952 1.00 50.28 112 LYS A N 1
ATOM 880 C CA . LYS A 1 112 ? -62.717 -22.712 3.255 1.00 50.28 112 LYS A CA 1
ATOM 881 C C . LYS A 1 112 ? -63.220 -24.102 2.812 1.00 50.28 112 LYS A C 1
ATOM 883 O O . LYS A 1 112 ? -62.948 -24.475 1.671 1.00 50.28 112 LYS A O 1
ATOM 888 N N . PRO A 1 113 ? -63.956 -24.868 3.638 1.00 47.91 113 PRO A N 1
ATOM 889 C CA . PRO A 1 113 ? -64.459 -26.177 3.231 1.00 47.91 113 PRO A CA 1
ATOM 890 C C . PRO A 1 113 ? -65.628 -26.036 2.245 1.00 47.91 113 PRO A C 1
ATOM 892 O O . PRO A 1 113 ? -66.577 -25.284 2.476 1.00 47.91 113 PRO A O 1
ATOM 895 N N . GLN A 1 114 ? -65.556 -26.772 1.138 1.00 56.62 114 GLN A N 1
ATOM 896 C CA . GLN A 1 114 ? -66.601 -26.851 0.119 1.00 56.62 114 GLN A CA 1
ATOM 897 C C . GLN A 1 114 ? -67.692 -27.822 0.593 1.00 56.62 114 GLN A C 1
ATOM 899 O O . GLN A 1 114 ? -67.486 -29.033 0.618 1.00 56.62 114 GLN A O 1
ATOM 904 N N . ASN A 1 115 ? -68.859 -27.308 0.985 1.00 55.78 115 ASN A N 1
ATOM 905 C CA . ASN A 1 115 ? -70.015 -28.147 1.299 1.00 55.78 115 ASN A CA 1
ATOM 906 C C . ASN A 1 115 ? -70.835 -28.392 0.020 1.00 55.78 115 ASN A C 1
ATOM 908 O O . ASN A 1 115 ? -71.577 -27.514 -0.424 1.00 55.78 115 ASN A O 1
ATOM 912 N N . SER A 1 116 ? -70.687 -29.573 -0.586 1.00 52.47 116 SER A N 1
ATOM 913 C CA . SER A 1 116 ? -71.484 -29.998 -1.741 1.00 52.47 116 SER A CA 1
ATOM 914 C C . SER A 1 116 ? -72.760 -30.707 -1.272 1.00 52.47 116 SER A C 1
ATOM 916 O O . SER A 1 116 ? -72.748 -31.811 -0.729 1.00 52.47 116 SER A O 1
ATOM 918 N N . LYS A 1 117 ? -73.911 -30.064 -1.484 1.00 55.00 117 LYS A N 1
ATOM 919 C CA . LYS A 1 117 ? -75.224 -30.672 -1.237 1.00 55.00 117 LYS A CA 1
ATOM 920 C C . LYS A 1 117 ? -75.516 -31.704 -2.334 1.00 55.00 117 LYS A C 1
ATOM 922 O O . LYS A 1 117 ? -75.929 -31.349 -3.433 1.00 55.00 117 LYS A O 1
ATOM 927 N N . ARG A 1 118 ? -75.316 -32.991 -2.032 1.00 53.66 118 ARG A N 1
ATOM 928 C CA . ARG A 1 118 ? -75.763 -34.131 -2.854 1.00 53.66 118 ARG A CA 1
ATOM 929 C C . ARG A 1 118 ? -77.289 -34.252 -2.763 1.00 53.66 118 ARG A C 1
ATOM 931 O O . ARG A 1 118 ? -77.809 -34.699 -1.744 1.00 53.66 118 ARG A O 1
ATOM 938 N N . THR A 1 119 ? -78.018 -33.886 -3.815 1.00 57.91 119 THR A N 1
ATOM 939 C CA . THR A 1 119 ? -79.441 -34.234 -3.937 1.00 57.91 119 THR A CA 1
ATOM 940 C C . THR A 1 119 ? -79.567 -35.571 -4.661 1.00 57.91 119 THR A C 1
ATOM 942 O O . THR A 1 119 ? -79.078 -35.761 -5.772 1.00 57.91 119 THR A O 1
ATOM 945 N N . ARG A 1 120 ? -80.191 -36.544 -3.992 1.00 55.72 120 ARG A N 1
ATOM 946 C CA . ARG A 1 120 ? -80.529 -37.848 -4.570 1.00 55.72 120 ARG A CA 1
ATOM 947 C C . ARG A 1 120 ? -81.753 -37.658 -5.467 1.00 55.72 120 ARG A C 1
ATOM 949 O O . ARG A 1 120 ? -82.849 -37.460 -4.947 1.00 55.72 120 ARG A O 1
ATOM 956 N N . LYS A 1 121 ? -81.591 -37.715 -6.791 1.00 58.94 121 LYS A N 1
ATOM 957 C CA . LYS A 1 121 ? -82.733 -37.932 -7.692 1.00 58.94 121 LYS A CA 1
ATOM 958 C C . LYS A 1 121 ? -83.004 -39.438 -7.777 1.00 58.94 121 LYS A C 1
ATOM 960 O O . LYS A 1 121 ? -82.087 -40.224 -7.988 1.00 58.94 121 LYS A O 1
ATOM 965 N N . LYS A 1 122 ? -84.255 -39.800 -7.480 1.00 56.75 122 LYS A N 1
ATOM 966 C CA . LYS A 1 122 ? -84.802 -41.162 -7.401 1.00 56.75 122 LYS A CA 1
ATOM 967 C C . LYS A 1 122 ? -84.833 -41.840 -8.783 1.00 56.75 122 LYS A C 1
ATOM 969 O O . LYS A 1 122 ? -84.922 -41.125 -9.779 1.00 56.75 122 LYS A O 1
ATOM 974 N N . PRO A 1 123 ? -84.806 -43.183 -8.840 1.00 59.19 123 PRO A N 1
ATOM 975 C CA . PRO A 1 123 ? -84.918 -43.923 -10.090 1.00 59.19 123 PRO A CA 1
ATOM 976 C C . PRO A 1 123 ? -86.374 -43.938 -10.568 1.00 59.19 123 PRO A C 1
ATOM 978 O O . PRO A 1 123 ? -87.292 -43.983 -9.745 1.00 59.19 123 PRO A O 1
ATOM 981 N N . VAL A 1 124 ? -86.579 -43.927 -11.883 1.00 65.88 124 VAL A N 1
ATOM 982 C CA . VAL A 1 124 ? -87.871 -44.247 -12.496 1.00 65.88 124 VAL A CA 1
ATOM 983 C C . VAL A 1 124 ? -87.612 -45.250 -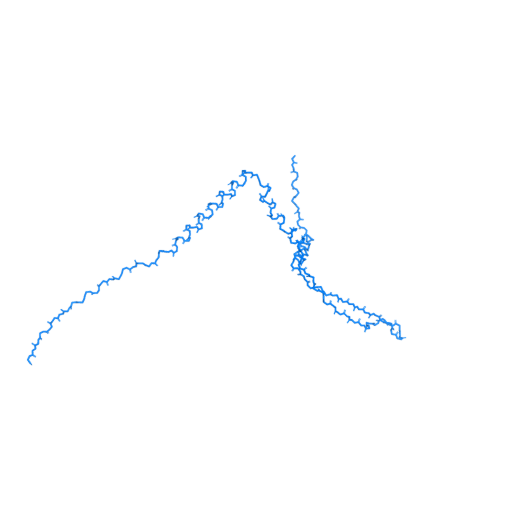13.618 1.00 65.88 124 VAL A C 1
ATOM 985 O O . VAL A 1 124 ? -86.951 -44.898 -14.588 1.00 65.88 124 VAL A O 1
ATOM 988 N N . LEU A 1 125 ? -88.087 -46.471 -13.338 1.00 52.03 125 LEU A N 1
ATOM 989 C CA . LEU A 1 125 ? -88.495 -47.608 -14.181 1.00 52.03 125 LEU A CA 1
ATOM 990 C C . LEU A 1 125 ? -87.746 -47.860 -15.495 1.00 52.03 125 LEU A C 1
ATOM 992 O O . LEU A 1 125 ? -87.962 -47.102 -16.462 1.00 52.03 125 LEU A O 1
#